Protein AF-A0A7X8RGK2-F1 (afdb_monomer)

pLDDT: mean 95.45, std 7.21, range [54.94, 98.81]

Structure (mmCIF, N/CA/C/O backbone):
data_AF-A0A7X8RGK2-F1
#
_entry.id   AF-A0A7X8RGK2-F1
#
loop_
_atom_site.group_PDB
_atom_site.id
_atom_site.type_symbol
_atom_site.label_atom_id
_atom_site.label_alt_id
_atom_site.label_comp_id
_atom_site.label_asym_id
_atom_site.label_entity_id
_atom_site.label_seq_id
_atom_site.pdbx_PDB_ins_code
_atom_site.Cartn_x
_atom_site.Cartn_y
_atom_site.Cartn_z
_atom_site.occupancy
_atom_site.B_iso_or_equiv
_atom_site.auth_seq_id
_atom_site.auth_comp_id
_atom_site.auth_asym_id
_atom_site.auth_atom_id
_atom_site.pdbx_PDB_model_num
ATOM 1 N N . MET A 1 1 ? 23.654 3.865 -44.318 1.00 54.94 1 MET A N 1
ATOM 2 C CA . MET A 1 1 ? 22.576 3.471 -43.388 1.00 54.94 1 MET A CA 1
ATOM 3 C C . MET A 1 1 ? 23.247 2.777 -42.218 1.00 54.94 1 MET A C 1
ATOM 5 O O . MET A 1 1 ? 23.839 1.728 -42.427 1.00 54.94 1 MET A O 1
ATOM 9 N N . GLN A 1 2 ? 23.300 3.417 -41.053 1.00 62.72 2 GLN A N 1
ATOM 10 C CA . GLN A 1 2 ? 23.944 2.851 -39.869 1.00 62.72 2 GLN A CA 1
ATOM 11 C C . GLN A 1 2 ? 22.888 2.033 -39.129 1.00 62.72 2 GLN A C 1
ATOM 13 O O . GLN A 1 2 ? 21.833 2.565 -38.790 1.00 62.72 2 GLN A O 1
ATOM 18 N N . LEU A 1 3 ? 23.123 0.730 -38.984 1.00 63.69 3 LEU A N 1
ATOM 19 C CA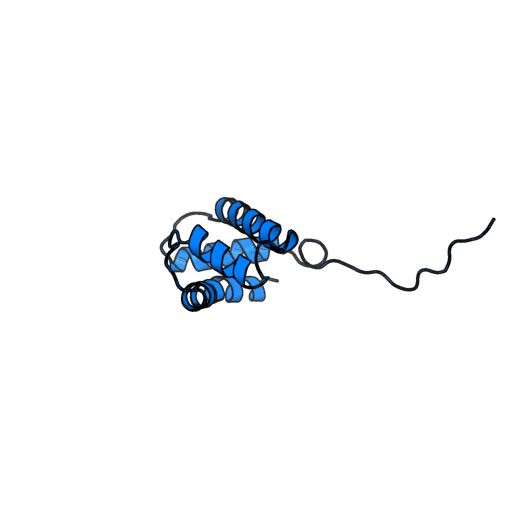 . LEU A 1 3 ? 22.254 -0.114 -38.171 1.00 63.69 3 LEU A CA 1
ATOM 20 C C . LEU A 1 3 ? 22.440 0.286 -36.697 1.00 63.69 3 LEU A C 1
ATOM 22 O O . LEU A 1 3 ? 23.565 0.633 -36.319 1.00 63.69 3 LEU A O 1
ATOM 26 N N . PRO A 1 4 ? 21.373 0.290 -35.879 1.00 77.00 4 PRO A N 1
ATOM 27 C CA . PRO A 1 4 ? 21.497 0.576 -34.454 1.00 77.00 4 PRO A CA 1
ATOM 28 C C . PRO A 1 4 ? 22.465 -0.415 -33.798 1.00 77.00 4 PRO A C 1
ATOM 30 O O . PRO A 1 4 ? 22.604 -1.552 -34.257 1.00 77.00 4 PRO A O 1
ATOM 33 N N . ALA A 1 5 ? 23.154 0.033 -32.745 1.00 79.00 5 ALA A N 1
ATOM 34 C CA . ALA A 1 5 ? 24.018 -0.834 -31.950 1.00 79.00 5 ALA A CA 1
ATOM 35 C C . ALA A 1 5 ? 23.235 -2.080 -31.478 1.00 79.00 5 ALA A C 1
ATOM 37 O O . ALA A 1 5 ? 22.027 -1.974 -31.238 1.00 79.00 5 ALA A O 1
ATOM 38 N N . PRO A 1 6 ? 23.881 -3.256 -31.381 1.00 86.50 6 PRO A N 1
ATOM 39 C CA . PRO A 1 6 ? 23.212 -4.469 -30.926 1.00 86.50 6 PRO A CA 1
ATOM 40 C C . PRO A 1 6 ? 22.614 -4.267 -29.526 1.00 86.50 6 PRO A C 1
ATOM 42 O O . PRO A 1 6 ? 23.218 -3.630 -28.668 1.00 86.50 6 PRO A O 1
ATOM 45 N N . LEU A 1 7 ? 21.408 -4.793 -29.306 1.00 88.19 7 LEU A N 1
ATOM 46 C CA . LEU A 1 7 ? 20.748 -4.775 -28.001 1.00 88.19 7 LEU A CA 1
ATOM 47 C C . LEU A 1 7 ? 21.503 -5.702 -27.040 1.00 88.19 7 LEU A C 1
ATOM 49 O O . LEU A 1 7 ? 21.543 -6.909 -27.265 1.00 88.19 7 LEU A O 1
ATOM 53 N N . GLU A 1 8 ? 22.072 -5.143 -25.975 1.00 91.94 8 GLU A N 1
ATOM 54 C CA . GLU A 1 8 ? 22.866 -5.910 -25.001 1.00 91.94 8 GLU A CA 1
ATOM 55 C C . GLU A 1 8 ? 22.090 -6.258 -23.724 1.00 91.94 8 GLU A C 1
ATOM 57 O O . GLU A 1 8 ? 22.409 -7.242 -23.060 1.00 91.94 8 GLU A O 1
ATOM 62 N N . ALA A 1 9 ? 21.057 -5.483 -23.380 1.00 93.56 9 ALA A N 1
ATOM 63 C CA . ALA A 1 9 ? 20.268 -5.693 -22.171 1.00 93.56 9 ALA A CA 1
ATOM 64 C C . ALA A 1 9 ? 18.817 -5.225 -22.333 1.00 93.56 9 ALA A C 1
ATOM 66 O O . ALA A 1 9 ? 18.528 -4.292 -23.083 1.00 93.56 9 ALA A O 1
ATOM 67 N N . VAL A 1 10 ? 17.922 -5.857 -21.572 1.00 94.31 10 VAL A N 1
ATOM 68 C CA . VAL A 1 10 ? 16.526 -5.442 -21.393 1.00 94.31 10 VAL A CA 1
ATOM 69 C C . VAL A 1 10 ? 16.248 -5.370 -19.899 1.00 94.31 10 VAL A C 1
ATOM 71 O O . VAL A 1 10 ? 16.573 -6.302 -19.165 1.00 94.31 10 VAL A O 1
ATOM 74 N N . LEU A 1 11 ? 15.657 -4.263 -19.458 1.00 96.25 11 LEU A N 1
ATOM 75 C CA . LEU A 1 11 ? 15.200 -4.078 -18.086 1.00 96.25 11 LEU A CA 1
ATOM 76 C C . LEU A 1 11 ? 13.684 -4.229 -18.063 1.00 96.25 11 LEU A C 1
ATOM 78 O O . LEU A 1 11 ? 12.989 -3.560 -18.826 1.00 96.25 11 LEU A O 1
ATOM 82 N N . TYR A 1 12 ? 13.202 -5.105 -17.190 1.00 96.75 12 TYR A N 1
ATOM 83 C CA . TYR A 1 12 ? 11.786 -5.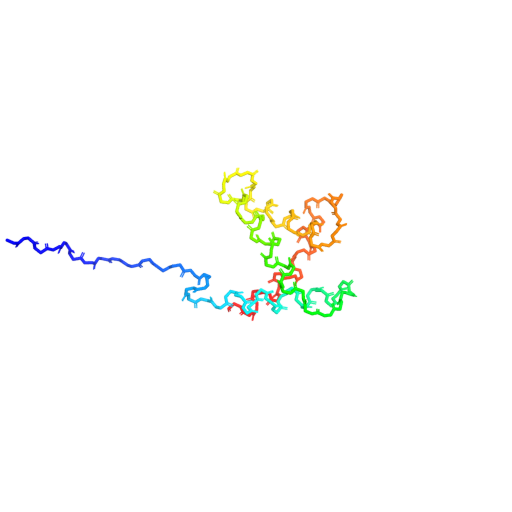233 -16.887 1.00 96.75 12 TYR A CA 1
ATOM 84 C C . TYR A 1 12 ? 11.537 -4.658 -15.506 1.00 96.75 12 TYR A C 1
ATOM 86 O O . TYR A 1 12 ? 12.285 -4.928 -14.564 1.00 96.75 12 TYR A O 1
ATOM 94 N N . ASP A 1 13 ? 10.474 -3.876 -15.415 1.00 95.44 13 ASP A N 1
ATOM 95 C CA . ASP A 1 13 ? 9.826 -3.612 -14.145 1.00 95.44 13 ASP A CA 1
ATOM 96 C C . ASP A 1 13 ? 9.190 -4.907 -13.588 1.00 95.44 13 ASP A C 1
ATOM 98 O O . ASP A 1 13 ? 9.074 -5.911 -14.299 1.00 95.44 13 ASP A O 1
ATOM 102 N N . LEU A 1 14 ? 8.829 -4.913 -12.305 1.00 95.00 14 LEU A N 1
ATOM 103 C CA . LEU A 1 14 ? 8.258 -6.073 -11.622 1.00 95.00 14 LEU A CA 1
ATOM 104 C C . LEU A 1 14 ? 6.741 -5.946 -11.481 1.00 95.00 14 LEU A C 1
ATOM 106 O O . LEU A 1 14 ? 6.005 -6.739 -12.071 1.00 95.00 14 LEU A O 1
ATOM 110 N N . ASP A 1 15 ? 6.278 -4.963 -10.716 1.00 94.31 15 ASP A N 1
ATOM 111 C CA . ASP A 1 15 ? 4.888 -4.851 -10.278 1.00 94.31 15 ASP A CA 1
ATOM 112 C C . ASP A 1 15 ? 3.974 -4.429 -11.437 1.00 94.31 15 ASP A C 1
ATOM 114 O O . ASP A 1 15 ? 4.131 -3.370 -12.034 1.00 94.31 15 ASP A O 1
ATOM 118 N N . GLY A 1 16 ? 3.016 -5.283 -11.801 1.00 93.12 16 GLY A N 1
ATOM 119 C CA . GLY A 1 16 ? 2.155 -5.062 -12.969 1.00 93.12 16 GLY A CA 1
ATOM 120 C C . GLY A 1 16 ? 2.838 -5.337 -14.317 1.00 93.12 16 GLY A C 1
ATOM 121 O O . GLY A 1 16 ? 2.188 -5.236 -15.358 1.00 93.12 16 GLY A O 1
ATOM 122 N N . THR A 1 17 ? 4.118 -5.733 -14.308 1.00 96.12 17 THR A N 1
ATOM 123 C CA . THR A 1 17 ? 4.880 -6.125 -15.504 1.00 96.12 17 THR A CA 1
ATOM 124 C C . THR A 1 17 ? 5.175 -7.628 -15.519 1.00 96.12 17 THR A C 1
ATOM 126 O O . THR A 1 17 ? 4.797 -8.325 -16.460 1.00 96.12 17 THR A O 1
ATOM 129 N N . LEU A 1 18 ? 5.844 -8.141 -14.482 1.00 96.00 18 LEU A N 1
ATOM 130 C CA . LEU A 1 18 ? 6.165 -9.565 -14.303 1.00 96.00 18 LEU A CA 1
ATOM 131 C C . LEU A 1 18 ? 5.369 -10.220 -13.166 1.00 96.00 18 LEU A C 1
ATOM 133 O O . LEU A 1 18 ? 5.274 -11.445 -13.126 1.00 96.00 18 LEU A O 1
ATOM 137 N N . VAL A 1 19 ? 4.822 -9.414 -12.255 1.00 94.69 19 VAL A N 1
ATOM 138 C CA . VAL A 1 19 ? 4.136 -9.837 -11.028 1.00 94.69 19 VAL A CA 1
ATOM 139 C C . VAL A 1 19 ? 2.731 -9.245 -11.002 1.00 94.69 19 VAL A C 1
ATOM 141 O O . VAL A 1 19 ? 2.555 -8.062 -11.302 1.00 94.69 19 VAL A O 1
ATOM 144 N N . ASP A 1 20 ? 1.734 -10.043 -10.609 1.00 96.56 20 ASP A N 1
ATOM 145 C CA . ASP A 1 20 ? 0.359 -9.564 -10.407 1.00 96.56 20 ASP A CA 1
ATOM 146 C C . ASP A 1 20 ? 0.230 -8.849 -9.052 1.00 96.56 20 ASP A C 1
ATOM 148 O O . ASP A 1 20 ? -0.319 -9.358 -8.070 1.00 96.56 20 ASP A O 1
ATOM 152 N N . HIS A 1 21 ? 0.802 -7.647 -9.015 1.00 95.69 21 HIS A N 1
ATOM 153 C CA . HIS A 1 21 ? 0.836 -6.777 -7.848 1.00 95.69 21 HIS A CA 1
ATOM 154 C C . HIS A 1 21 ? -0.566 -6.493 -7.295 1.00 95.69 21 HIS A C 1
ATOM 156 O O . HIS A 1 21 ? -0.791 -6.622 -6.092 1.00 95.69 21 HIS A O 1
ATOM 162 N N . ASP A 1 22 ? -1.518 -6.155 -8.168 1.00 96.38 22 ASP A N 1
ATOM 163 C CA . ASP A 1 22 ? -2.882 -5.795 -7.774 1.00 96.38 22 ASP A CA 1
ATOM 164 C C . ASP A 1 22 ? -3.593 -6.970 -7.098 1.00 96.38 22 ASP A C 1
ATOM 166 O O . ASP A 1 22 ? -4.268 -6.795 -6.077 1.00 96.38 22 ASP A O 1
ATOM 170 N N . HIS A 1 23 ? -3.425 -8.188 -7.625 1.00 97.38 23 HIS A N 1
ATOM 171 C CA . HIS A 1 23 ? -3.977 -9.381 -6.996 1.00 97.38 23 HIS A CA 1
ATOM 172 C C . HIS A 1 23 ? -3.368 -9.627 -5.610 1.00 97.38 23 HIS A C 1
ATOM 174 O O . HIS A 1 23 ? -4.109 -9.798 -4.633 1.00 97.38 23 HIS A O 1
ATOM 180 N N . ALA A 1 24 ? -2.037 -9.589 -5.503 1.00 98.06 24 ALA A N 1
ATOM 181 C CA . ALA A 1 24 ? -1.324 -9.782 -4.244 1.00 98.06 24 ALA A CA 1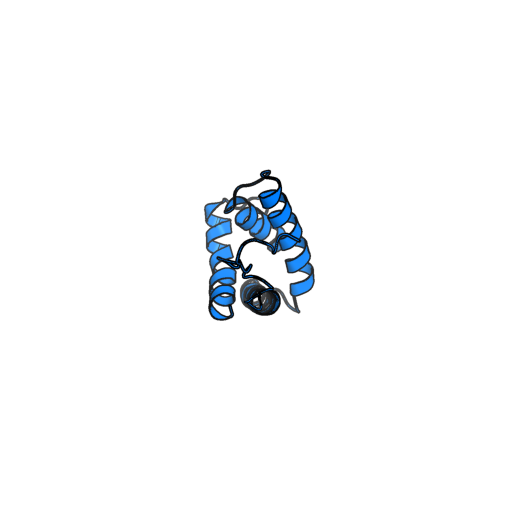
ATOM 182 C C . ALA A 1 24 ? -1.721 -8.732 -3.191 1.00 98.06 24 ALA A C 1
ATOM 184 O O . ALA A 1 24 ? -1.997 -9.069 -2.034 1.00 98.06 24 ALA A O 1
ATOM 185 N N . ALA A 1 25 ? -1.803 -7.460 -3.591 1.00 97.75 25 ALA A N 1
ATOM 186 C CA . ALA A 1 25 ? -2.166 -6.342 -2.727 1.00 97.75 25 ALA A CA 1
ATOM 187 C C . ALA A 1 25 ? -3.629 -6.426 -2.275 1.00 97.75 25 ALA A C 1
ATOM 189 O O . ALA A 1 25 ? -3.916 -6.249 -1.088 1.00 97.75 25 ALA A O 1
ATOM 190 N N . ARG A 1 26 ? -4.557 -6.795 -3.169 1.00 98.00 26 ARG A N 1
ATOM 191 C CA . ARG A 1 26 ? -5.970 -7.012 -2.823 1.00 98.00 26 ARG A CA 1
ATOM 192 C C . ARG A 1 26 ? -6.158 -8.148 -1.823 1.00 98.00 26 ARG A C 1
ATOM 194 O O . ARG A 1 26 ? -6.927 -7.997 -0.871 1.00 98.00 26 ARG A O 1
ATOM 201 N N . LEU A 1 27 ? -5.467 -9.274 -2.009 1.00 98.00 27 LEU A N 1
ATOM 202 C CA . LEU A 1 27 ? -5.491 -10.371 -1.038 1.00 98.00 27 LEU A CA 1
ATOM 203 C C . LEU A 1 27 ? -4.894 -9.937 0.303 1.00 98.00 27 LEU A C 1
ATOM 205 O O . LEU A 1 27 ? -5.496 -10.191 1.348 1.00 98.00 27 LEU A O 1
ATOM 209 N N . GLY A 1 28 ? -3.764 -9.227 0.267 1.00 98.06 28 GLY A N 1
ATOM 210 C CA . GLY A 1 28 ? -3.099 -8.700 1.452 1.00 98.06 28 GLY A CA 1
ATOM 211 C C . GLY A 1 28 ? -3.995 -7.786 2.274 1.00 98.06 28 GLY A C 1
ATOM 212 O O . GLY A 1 28 ? -4.189 -8.011 3.471 1.00 98.06 28 GLY A O 1
ATOM 213 N N . VAL A 1 29 ? -4.584 -6.768 1.642 1.00 98.38 29 VAL A N 1
ATOM 214 C CA . VAL A 1 29 ? -5.388 -5.788 2.373 1.00 98.38 29 VAL A CA 1
ATOM 215 C C . VAL A 1 29 ? -6.688 -6.386 2.885 1.00 98.38 29 VAL A C 1
ATOM 217 O O . VAL A 1 29 ? -7.086 -6.063 4.000 1.00 98.38 29 VAL A O 1
ATOM 220 N N . ASN A 1 30 ? -7.333 -7.289 2.145 1.00 97.75 30 ASN A N 1
ATOM 221 C CA . ASN A 1 30 ? -8.563 -7.925 2.613 1.00 97.75 30 ASN A CA 1
ATOM 222 C C . ASN A 1 30 ? -8.304 -8.887 3.778 1.00 97.75 30 ASN A C 1
ATOM 224 O O . ASN A 1 30 ? -9.072 -8.892 4.742 1.00 97.75 30 ASN A O 1
ATOM 228 N N . ALA A 1 31 ? -7.203 -9.643 3.741 1.00 97.25 31 ALA A N 1
ATOM 229 C CA . ALA A 1 31 ? -6.805 -10.494 4.858 1.00 97.25 31 ALA A CA 1
ATOM 230 C C . ALA A 1 31 ? -6.481 -9.666 6.112 1.00 97.25 31 ALA A C 1
ATOM 232 O O . ALA A 1 31 ? -6.990 -9.966 7.190 1.00 97.25 31 ALA A O 1
ATOM 233 N N . TRP A 1 32 ? -5.706 -8.587 5.970 1.00 97.75 32 TRP A N 1
ATOM 234 C CA . TRP A 1 32 ? -5.400 -7.687 7.084 1.00 97.75 32 TRP A CA 1
ATOM 235 C C . TRP A 1 32 ? -6.651 -6.970 7.613 1.00 97.75 32 TRP A C 1
ATOM 237 O O . TRP A 1 32 ? -6.878 -6.880 8.814 1.00 97.75 32 TRP A O 1
ATOM 247 N N . SER A 1 33 ? -7.539 -6.531 6.723 1.00 97.75 33 SER A N 1
ATOM 248 C CA . SER A 1 33 ? -8.807 -5.890 7.090 1.00 97.75 33 SER A CA 1
ATOM 249 C C . SER A 1 33 ? -9.689 -6.797 7.947 1.00 97.75 33 SER A C 1
ATOM 251 O O . SER A 1 33 ? -10.299 -6.323 8.908 1.00 97.75 33 SER A O 1
ATOM 253 N N . ALA A 1 34 ? -9.700 -8.103 7.666 1.00 96.19 34 ALA A N 1
ATOM 254 C CA . ALA A 1 34 ? -10.414 -9.076 8.483 1.00 96.19 34 ALA A CA 1
ATOM 255 C C . ALA A 1 34 ? -9.866 -9.156 9.921 1.00 96.19 34 ALA A C 1
ATOM 257 O O . ALA A 1 34 ? -10.657 -9.287 10.857 1.00 96.19 34 ALA A O 1
ATOM 258 N N . THR A 1 35 ? -8.548 -9.016 10.133 1.00 95.69 35 THR A N 1
ATOM 259 C CA . THR A 1 35 ? -7.960 -8.994 11.490 1.00 95.69 35 THR A CA 1
ATOM 260 C C . THR A 1 35 ? -8.309 -7.716 12.256 1.00 95.69 35 THR A C 1
ATOM 262 O O . THR A 1 35 ? -8.414 -7.735 13.481 1.00 95.69 35 THR A O 1
ATOM 265 N N . LEU A 1 36 ? -8.566 -6.620 11.535 1.00 94.44 36 LEU A N 1
ATOM 266 C CA . LEU A 1 36 ? -9.016 -5.337 12.081 1.00 94.44 36 LEU A CA 1
ATOM 267 C C . LEU A 1 36 ? -10.540 -5.263 12.299 1.00 94.44 36 LEU A C 1
ATOM 269 O O . LEU A 1 36 ? -11.042 -4.240 12.763 1.00 94.44 36 LEU A O 1
ATOM 273 N N . GLY A 1 37 ? -11.289 -6.318 11.957 1.00 95.69 37 GLY A N 1
ATOM 274 C CA . GLY A 1 37 ? -12.754 -6.337 12.036 1.00 95.69 37 GLY A CA 1
ATOM 275 C C . GLY A 1 37 ? -13.449 -5.472 10.978 1.00 95.69 37 GLY A C 1
ATOM 276 O O . GLY A 1 37 ? -14.642 -5.186 11.101 1.00 95.69 37 GLY A O 1
ATOM 277 N N . LEU A 1 38 ? -12.724 -5.045 9.941 1.00 94.38 38 LEU A N 1
ATOM 278 C CA . LEU A 1 38 ? -13.296 -4.352 8.793 1.00 94.38 38 LEU A CA 1
ATOM 279 C C . LEU A 1 38 ? -14.001 -5.371 7.891 1.00 94.38 38 LEU A C 1
ATOM 281 O O . LEU A 1 38 ? -13.526 -6.488 7.687 1.00 94.38 38 LEU A O 1
ATOM 285 N N . THR A 1 39 ? -15.154 -4.983 7.351 1.00 89.12 39 THR A N 1
ATOM 286 C CA . THR A 1 39 ? -15.973 -5.844 6.488 1.00 89.12 39 THR A CA 1
ATOM 287 C C . THR A 1 39 ? -15.990 -5.321 5.057 1.00 89.12 39 THR A C 1
ATOM 289 O O . THR A 1 39 ? -15.733 -4.142 4.809 1.00 89.12 39 THR A O 1
ATOM 292 N N . GLY A 1 40 ? -16.308 -6.205 4.111 1.00 92.12 40 GLY A N 1
ATOM 293 C CA . GLY A 1 40 ? -16.318 -5.877 2.687 1.00 92.12 40 GLY A CA 1
ATOM 294 C C . GLY A 1 40 ? -14.921 -5.790 2.075 1.00 92.12 40 GLY A C 1
ATOM 295 O O . GLY A 1 40 ? -13.908 -5.890 2.763 1.00 92.12 40 GLY A O 1
ATOM 296 N N . ASP A 1 41 ? -14.891 -5.623 0.757 1.00 94.81 41 ASP A N 1
ATOM 297 C CA . ASP A 1 41 ? -13.651 -5.454 0.006 1.00 94.81 41 ASP A CA 1
ATOM 298 C C . ASP A 1 41 ? -13.071 -4.057 0.248 1.00 94.81 41 ASP A C 1
ATOM 300 O O . ASP A 1 41 ? -13.740 -3.049 0.014 1.00 94.81 41 ASP A O 1
ATOM 304 N N . GLN A 1 42 ? -11.831 -3.996 0.730 1.00 97.44 42 GLN A N 1
ATOM 305 C CA . GLN A 1 42 ? -11.138 -2.743 1.035 1.00 97.44 42 GLN A CA 1
ATOM 306 C C . GLN A 1 4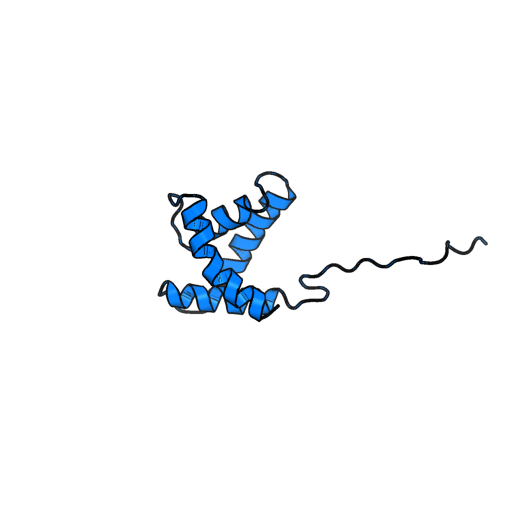2 ? -10.213 -2.282 -0.098 1.00 97.44 42 GLN A C 1
ATOM 308 O O . GLN A 1 42 ? -9.553 -1.252 0.044 1.00 97.44 42 GLN A O 1
ATOM 313 N N . TRP A 1 43 ? -10.173 -3.005 -1.224 1.00 97.62 43 TRP A N 1
ATOM 314 C CA . TRP A 1 43 ? -9.247 -2.746 -2.327 1.00 97.62 43 TRP A CA 1
ATOM 315 C C . TRP A 1 43 ? -9.279 -1.311 -2.857 1.00 97.62 43 TRP A C 1
ATOM 317 O O . TRP A 1 43 ? -8.238 -0.668 -2.930 1.00 97.62 43 TRP A O 1
ATOM 327 N N . GLU A 1 44 ? -10.451 -0.768 -3.192 1.00 97.94 44 GLU A N 1
ATOM 328 C CA . GLU A 1 44 ? -10.526 0.580 -3.777 1.00 97.94 44 GLU A CA 1
ATOM 329 C C . GLU A 1 44 ? -9.999 1.650 -2.813 1.00 97.94 44 GLU A C 1
ATOM 331 O O . GLU A 1 44 ? -9.257 2.553 -3.204 1.00 97.94 44 GLU A O 1
ATOM 336 N N . ARG A 1 45 ? -10.339 1.518 -1.526 1.00 97.75 45 ARG A N 1
ATOM 337 C CA . ARG A 1 45 ? -9.849 2.409 -0.471 1.00 97.75 45 ARG A CA 1
ATOM 338 C C . ARG A 1 45 ? -8.337 2.279 -0.302 1.00 97.75 45 ARG A C 1
ATOM 340 O O . ARG A 1 45 ? -7.652 3.292 -0.173 1.00 97.75 45 ARG A O 1
ATOM 347 N N . TRP A 1 46 ? -7.832 1.049 -0.305 1.00 98.44 46 TRP A N 1
ATOM 348 C CA . TRP A 1 46 ? -6.407 0.757 -0.229 1.00 98.44 46 TRP A CA 1
ATOM 349 C C . TRP A 1 46 ? -5.636 1.382 -1.384 1.00 98.44 46 TRP A C 1
ATOM 351 O O . TRP A 1 46 ? -4.727 2.165 -1.135 1.00 98.44 46 TRP A O 1
ATOM 361 N N . ALA A 1 47 ? -6.045 1.112 -2.624 1.00 98.12 47 ALA A N 1
ATOM 362 C CA . ALA A 1 47 ? -5.358 1.560 -3.830 1.00 98.12 47 ALA A CA 1
ATOM 363 C C . ALA A 1 47 ? -5.231 3.093 -3.894 1.00 98.12 47 ALA A C 1
ATOM 365 O O . ALA A 1 47 ? -4.205 3.628 -4.315 1.0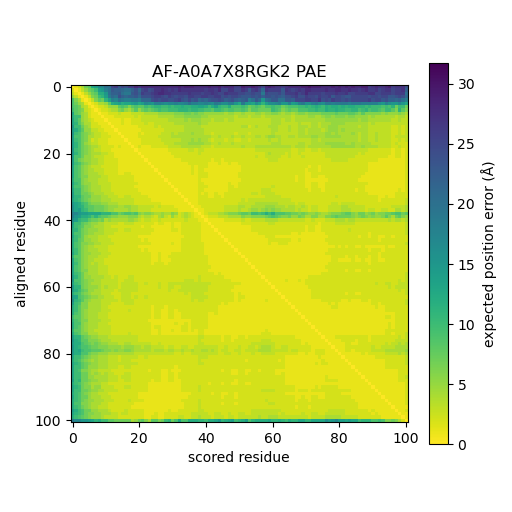0 98.12 47 ALA A O 1
ATOM 366 N N . VAL A 1 48 ? -6.247 3.828 -3.423 1.00 98.69 48 VAL A N 1
ATOM 367 C CA . VAL A 1 48 ? -6.187 5.296 -3.329 1.00 98.69 48 VAL A CA 1
ATOM 368 C C . VAL A 1 48 ? -5.114 5.757 -2.335 1.00 98.69 48 VAL A C 1
ATOM 370 O O . VAL A 1 48 ? -4.330 6.651 -2.662 1.00 98.69 48 VAL A O 1
ATOM 373 N N . ILE A 1 49 ? -5.067 5.155 -1.143 1.00 98.75 49 ILE A N 1
ATOM 374 C CA . ILE A 1 49 ? -4.122 5.519 -0.075 1.00 98.75 49 ILE A CA 1
ATOM 375 C C . ILE A 1 49 ? -2.698 5.076 -0.439 1.00 98.75 49 ILE A C 1
ATOM 377 O O . ILE A 1 49 ? -1.747 5.834 -0.256 1.00 98.75 49 ILE A O 1
ATOM 381 N N . GLU A 1 50 ? -2.543 3.878 -0.999 1.00 98.50 50 GLU A N 1
ATOM 382 C CA . GLU A 1 50 ? -1.273 3.363 -1.504 1.00 98.50 50 GLU A CA 1
ATOM 383 C C . GLU A 1 50 ? -0.681 4.289 -2.558 1.00 98.50 50 GLU A C 1
ATOM 385 O O . GLU A 1 50 ? 0.453 4.735 -2.384 1.00 98.50 50 GLU A O 1
ATOM 390 N N . ARG A 1 51 ? -1.455 4.640 -3.592 1.00 98.50 51 ARG A N 1
ATOM 391 C CA . ARG A 1 51 ? -0.992 5.541 -4.649 1.00 98.50 51 ARG A CA 1
ATOM 392 C C . ARG A 1 51 ? -0.550 6.885 -4.082 1.00 98.50 51 ARG A C 1
ATOM 394 O O . ARG A 1 51 ? 0.518 7.363 -4.435 1.00 98.50 51 ARG A O 1
ATOM 401 N N . LYS A 1 52 ? -1.330 7.474 -3.170 1.00 98.81 52 LYS A N 1
ATOM 402 C CA . LYS A 1 52 ? -0.988 8.749 -2.519 1.00 98.81 52 LYS A CA 1
ATOM 403 C C . LYS A 1 52 ? 0.391 8.694 -1.853 1.00 98.81 52 LYS A C 1
ATOM 405 O 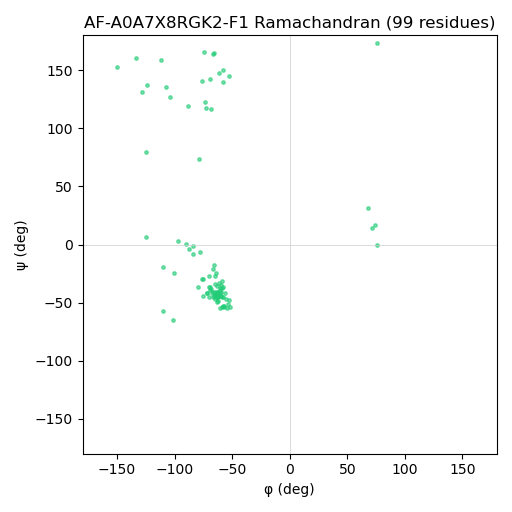O . LYS A 1 52 ? 1.236 9.542 -2.130 1.00 98.81 52 LYS A O 1
ATOM 410 N N . TRP A 1 53 ? 0.617 7.718 -0.976 1.00 98.81 53 TRP A N 1
ATOM 411 C CA . TRP A 1 53 ? 1.863 7.652 -0.209 1.00 98.81 53 TRP A CA 1
ATOM 412 C C . TRP A 1 53 ? 3.042 7.142 -1.031 1.00 98.81 53 TRP A C 1
ATOM 414 O O . TRP A 1 53 ? 4.170 7.570 -0.799 1.00 98.81 53 TRP A O 1
ATOM 424 N N . PHE A 1 54 ? 2.797 6.286 -2.023 1.00 98.44 54 PHE A N 1
ATOM 425 C CA . PHE A 1 54 ? 3.837 5.885 -2.962 1.00 98.44 54 PHE A CA 1
ATOM 426 C C . PHE A 1 54 ? 4.298 7.068 -3.822 1.00 98.44 54 PHE A C 1
ATOM 428 O O . PHE A 1 54 ? 5.497 7.304 -3.908 1.00 98.44 54 PHE A O 1
ATOM 435 N N . THR A 1 55 ? 3.378 7.890 -4.338 1.00 98.75 55 THR A N 1
ATOM 436 C CA . THR A 1 55 ? 3.733 9.123 -5.061 1.00 98.75 55 THR A CA 1
ATOM 437 C C . THR A 1 55 ? 4.516 10.103 -4.183 1.00 98.75 55 THR A C 1
ATOM 439 O O . THR A 1 55 ? 5.483 10.698 -4.648 1.00 98.75 55 THR A O 1
ATOM 442 N N . ALA A 1 56 ? 4.172 10.242 -2.897 1.00 98.75 56 ALA A N 1
ATOM 443 C CA . ALA A 1 56 ? 4.966 11.053 -1.970 1.00 98.75 56 ALA A CA 1
ATOM 444 C C . ALA A 1 56 ? 6.409 10.523 -1.830 1.00 98.75 56 ALA A C 1
ATOM 446 O O . ALA A 1 56 ? 7.360 11.301 -1.752 1.00 98.75 56 ALA A O 1
ATOM 447 N N . PHE A 1 57 ? 6.599 9.199 -1.837 1.00 98.75 57 PHE A N 1
ATOM 448 C CA . PHE A 1 57 ? 7.931 8.592 -1.875 1.00 98.75 57 PHE A CA 1
ATOM 449 C C . PHE A 1 57 ? 8.653 8.862 -3.205 1.00 98.75 57 PHE A C 1
ATOM 451 O O . PHE A 1 57 ? 9.814 9.265 -3.180 1.00 98.75 57 PHE A O 1
ATOM 458 N N . GLU A 1 58 ? 7.982 8.703 -4.349 1.00 98.31 58 GLU A N 1
ATOM 459 C CA . GLU A 1 58 ? 8.556 8.987 -5.677 1.00 98.31 58 GLU A CA 1
ATOM 460 C C . GLU A 1 58 ? 9.004 10.448 -5.820 1.00 98.31 58 GLU A C 1
ATOM 462 O O . GLU A 1 58 ? 10.036 10.730 -6.429 1.00 98.31 58 GLU A O 1
ATOM 467 N N . ASN A 1 59 ? 8.275 11.374 -5.194 1.00 98.62 59 ASN A N 1
ATOM 468 C CA . ASN A 1 59 ? 8.622 12.794 -5.140 1.00 98.62 59 ASN A CA 1
ATOM 469 C C . ASN A 1 59 ? 9.721 13.125 -4.110 1.00 98.62 59 ASN A C 1
ATOM 471 O O . ASN A 1 59 ? 10.167 14.271 -4.037 1.00 98.62 59 ASN A O 1
ATOM 475 N N . GLY A 1 60 ? 10.154 12.157 -3.297 1.00 98.50 60 GLY A N 1
ATOM 476 C CA . GLY A 1 60 ? 11.144 12.356 -2.235 1.00 98.50 60 GLY A CA 1
ATOM 477 C C . GLY A 1 60 ? 10.616 13.097 -1.000 1.00 98.50 60 GLY A C 1
ATOM 478 O O . GLY A 1 60 ? 11.410 13.581 -0.195 1.00 98.50 60 GLY A O 1
ATOM 479 N N . GLU A 1 61 ? 9.296 13.194 -0.835 1.00 98.75 61 GLU A N 1
ATOM 480 C CA . GLU A 1 61 ? 8.643 13.853 0.305 1.00 98.75 61 GLU A CA 1
ATOM 481 C C . GLU A 1 61 ? 8.708 12.987 1.571 1.00 98.75 61 GLU A C 1
ATOM 483 O O . GLU A 1 61 ? 8.766 13.500 2.689 1.00 98.75 61 GLU A O 1
ATOM 488 N N . VAL A 1 62 ? 8.729 11.663 1.395 1.00 98.62 62 VAL A N 1
ATOM 489 C CA . VAL A 1 62 ? 8.884 10.671 2.466 1.00 98.62 62 VAL A CA 1
ATOM 490 C C . VAL A 1 62 ? 9.910 9.610 2.077 1.00 98.62 62 VAL A C 1
ATOM 492 O O . VAL A 1 62 ? 10.220 9.404 0.905 1.00 98.62 62 VAL A O 1
ATOM 495 N N . THR A 1 63 ? 10.442 8.895 3.067 1.00 98.62 63 THR A N 1
ATOM 496 C CA . THR A 1 63 ? 11.322 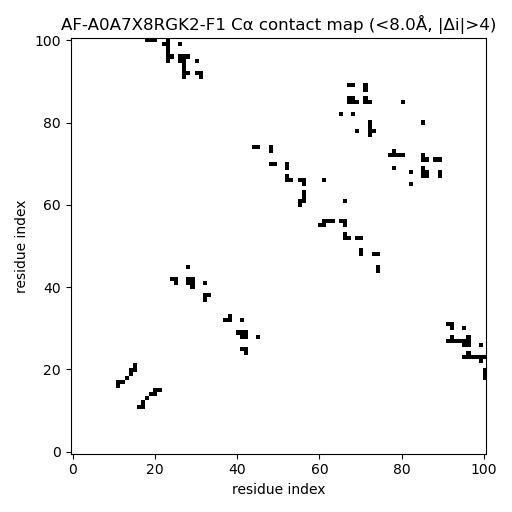7.748 2.808 1.00 98.62 63 THR A CA 1
ATOM 497 C C . THR A 1 63 ? 10.522 6.536 2.318 1.00 98.62 63 THR A C 1
ATOM 499 O O . THR A 1 63 ? 9.305 6.455 2.497 1.00 98.62 63 THR A O 1
ATOM 502 N N . HIS A 1 64 ? 11.210 5.530 1.770 1.00 97.38 64 HIS A N 1
ATOM 503 C CA . HIS A 1 64 ? 10.572 4.271 1.368 1.00 97.38 64 HIS A CA 1
ATOM 504 C C . HIS A 1 64 ? 9.866 3.542 2.532 1.00 97.38 64 HIS A C 1
ATOM 506 O O . HIS A 1 64 ? 8.859 2.869 2.321 1.00 97.38 64 HIS A O 1
ATOM 512 N N . LEU A 1 65 ? 10.366 3.666 3.769 1.00 98.31 65 LEU A N 1
ATOM 513 C CA . LEU A 1 65 ? 9.647 3.175 4.953 1.00 98.31 65 LEU A CA 1
ATOM 514 C C . LEU A 1 65 ? 8.546 4.150 5.387 1.00 98.31 65 LEU A C 1
ATOM 516 O O . LEU A 1 65 ? 7.464 3.706 5.763 1.00 98.31 65 LEU A O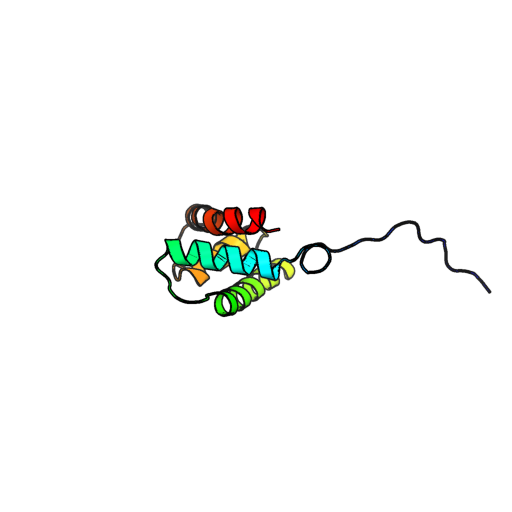 1
ATOM 520 N N . GLY A 1 66 ? 8.787 5.457 5.265 1.00 98.62 66 GLY A N 1
ATOM 521 C CA . GLY A 1 66 ? 7.829 6.508 5.606 1.00 98.62 66 GLY A CA 1
ATOM 522 C C . GLY A 1 66 ? 6.505 6.374 4.857 1.00 98.62 66 GLY A C 1
ATOM 523 O O . GLY A 1 66 ? 5.450 6.462 5.475 1.00 98.62 66 GLY A O 1
ATOM 524 N N . GLN A 1 67 ? 6.527 6.040 3.563 1.00 98.75 67 GLN A N 1
ATOM 525 C CA . GLN A 1 67 ? 5.276 5.802 2.834 1.00 98.75 67 GLN A CA 1
ATOM 526 C C . GLN A 1 67 ? 4.460 4.630 3.409 1.00 98.75 67 GLN A C 1
ATOM 528 O O . GLN A 1 67 ? 3.235 4.701 3.420 1.00 98.75 67 GLN A O 1
ATOM 533 N N . ARG A 1 68 ? 5.103 3.579 3.946 1.00 98.62 68 ARG A N 1
ATOM 534 C CA . ARG A 1 68 ? 4.391 2.452 4.582 1.00 98.62 68 ARG A CA 1
ATOM 535 C C . ARG A 1 68 ? 3.783 2.860 5.914 1.00 98.62 68 ARG A C 1
ATOM 537 O O . ARG A 1 68 ? 2.649 2.489 6.203 1.00 98.62 68 ARG A O 1
ATOM 544 N N . VAL A 1 69 ? 4.535 3.628 6.702 1.00 98.81 69 VAL A N 1
ATOM 545 C CA . VAL A 1 69 ? 4.075 4.182 7.978 1.00 98.81 69 VAL A CA 1
ATOM 546 C C . VAL A 1 69 ? 2.819 5.022 7.761 1.00 98.81 69 VAL A C 1
ATOM 548 O O . VAL A 1 69 ? 1.784 4.753 8.367 1.00 98.81 69 VAL A O 1
ATOM 551 N N . GLU A 1 70 ? 2.881 5.995 6.855 1.00 98.81 70 GLU A N 1
ATOM 552 C CA . GLU A 1 70 ? 1.769 6.913 6.610 1.00 98.81 70 GLU A CA 1
ATOM 553 C C . GLU A 1 70 ? 0.565 6.215 5.964 1.00 98.81 70 GLU A C 1
ATOM 555 O O . GLU A 1 70 ? -0.580 6.430 6.370 1.00 98.81 70 GLU A O 1
ATOM 560 N N . ARG A 1 71 ? 0.813 5.278 5.041 1.00 98.75 71 ARG A N 1
ATOM 561 C CA . ARG A 1 71 ? -0.228 4.413 4.471 1.00 98.75 71 ARG A CA 1
ATOM 562 C C . ARG A 1 71 ? -0.935 3.595 5.548 1.00 98.75 71 ARG A C 1
ATOM 564 O O . ARG A 1 71 ? -2.163 3.540 5.547 1.00 98.75 71 ARG A O 1
ATOM 571 N N . CYS A 1 72 ? -0.185 3.002 6.479 1.00 98.69 72 CYS A N 1
ATOM 572 C CA . CYS A 1 72 ? -0.735 2.272 7.619 1.00 98.69 72 CYS A CA 1
ATOM 573 C C . CYS A 1 72 ? -1.599 3.189 8.492 1.00 98.69 72 CYS A C 1
ATOM 575 O O . CYS A 1 72 ? -2.780 2.900 8.694 1.00 98.69 72 CYS A O 1
ATOM 577 N N . ARG A 1 73 ? -1.039 4.321 8.949 1.00 98.75 73 ARG A N 1
ATOM 578 C CA . ARG A 1 73 ? -1.723 5.323 9.785 1.00 98.75 73 ARG A CA 1
ATOM 579 C C . ARG A 1 73 ? -3.046 5.773 9.166 1.00 98.75 73 ARG A C 1
ATOM 581 O O . ARG A 1 73 ? -4.065 5.792 9.858 1.00 98.75 73 ARG A O 1
ATOM 588 N N . GLU A 1 74 ? -3.048 6.103 7.876 1.00 98.69 74 GLU A N 1
ATOM 589 C CA . GLU A 1 74 ? -4.243 6.556 7.161 1.00 98.69 74 GLU A CA 1
ATOM 590 C C . GLU A 1 74 ? -5.262 5.429 6.957 1.00 98.69 74 GLU A C 1
ATOM 592 O O . GLU A 1 74 ? -6.452 5.615 7.228 1.00 98.69 74 GLU A O 1
ATOM 597 N N . PHE A 1 75 ? -4.815 4.240 6.541 1.00 98.38 75 PHE A N 1
ATOM 598 C CA . PHE A 1 75 ? -5.714 3.114 6.291 1.00 98.38 75 PHE A CA 1
ATOM 599 C C . PHE A 1 75 ? -6.435 2.650 7.563 1.00 98.38 75 PHE A C 1
ATOM 601 O O . PHE A 1 75 ? -7.644 2.409 7.542 1.00 98.38 75 PHE A O 1
ATOM 608 N N . ILE A 1 76 ? -5.742 2.594 8.699 1.00 96.69 76 ILE A N 1
ATOM 609 C CA . ILE A 1 76 ? -6.357 2.187 9.971 1.00 96.69 76 ILE A CA 1
ATOM 610 C C . ILE A 1 76 ? -6.989 3.361 10.739 1.00 96.69 76 ILE A C 1
ATOM 612 O O . ILE A 1 76 ? -7.576 3.149 11.799 1.00 96.69 76 ILE A O 1
ATOM 616 N N . GLY A 1 77 ? -6.850 4.597 10.246 1.00 97.31 77 GLY A N 1
ATOM 617 C CA . GLY A 1 77 ? -7.394 5.798 10.883 1.00 97.31 77 GLY A CA 1
ATOM 618 C C . GLY A 1 77 ? -6.721 6.171 12.210 1.00 97.31 77 GLY A C 1
ATOM 619 O O . GLY A 1 77 ? -7.380 6.713 13.098 1.00 97.31 77 GLY A O 1
ATOM 620 N N . ARG A 1 78 ? -5.425 5.877 12.378 1.00 97.50 78 ARG A N 1
ATOM 621 C CA . ARG A 1 78 ? -4.656 6.179 13.599 1.00 97.50 78 ARG A CA 1
ATOM 622 C C . ARG A 1 78 ? -3.403 7.003 13.285 1.00 97.50 78 ARG A C 1
ATOM 624 O O . ARG A 1 78 ? -2.305 6.451 13.271 1.00 97.50 78 ARG A O 1
ATOM 631 N N . PRO A 1 79 ? -3.537 8.329 13.093 1.00 96.81 79 PRO A N 1
ATOM 632 C CA . PRO A 1 79 ? -2.402 9.202 12.780 1.00 96.81 79 PRO A CA 1
ATOM 633 C C . PRO A 1 79 ? -1.371 9.314 13.915 1.00 96.81 79 PRO A C 1
ATOM 635 O O . PRO A 1 79 ? -0.251 9.740 13.674 1.00 96.81 79 PRO A O 1
ATOM 638 N N . GLY A 1 80 ? -1.735 8.946 15.148 1.00 97.56 80 GLY A N 1
ATOM 639 C CA . GLY A 1 80 ? -0.865 9.054 16.323 1.00 97.56 80 GLY A CA 1
ATOM 640 C C . GLY A 1 80 ? 0.014 7.837 16.627 1.00 97.56 80 GLY A C 1
ATOM 641 O O . GLY A 1 80 ? 0.706 7.878 17.637 1.00 97.56 80 GLY A O 1
ATOM 642 N N . LEU A 1 81 ? -0.030 6.761 15.826 1.00 97.94 81 LEU A N 1
ATOM 643 C CA . LEU A 1 81 ? 0.875 5.616 16.023 1.00 97.94 81 LEU A CA 1
ATOM 644 C C . LEU A 1 81 ? 2.330 6.043 15.862 1.00 97.94 81 LEU A C 1
ATOM 646 O O . LEU A 1 81 ? 2.602 6.877 15.003 1.00 97.94 81 LEU A O 1
ATOM 650 N N . SER A 1 82 ? 3.263 5.431 16.592 1.00 98.56 82 SER A N 1
ATOM 651 C CA . SER A 1 82 ? 4.691 5.556 16.271 1.00 98.56 82 SER A CA 1
ATOM 652 C C . SER A 1 82 ? 5.018 4.891 14.926 1.00 98.56 82 SER A C 1
ATOM 654 O O . SER A 1 82 ? 4.222 4.115 14.388 1.00 98.56 82 SER A O 1
ATOM 656 N N . ASP A 1 83 ? 6.183 5.207 14.358 1.00 98.56 83 ASP A N 1
ATOM 657 C CA . ASP A 1 83 ? 6.645 4.572 13.119 1.00 98.56 83 ASP A CA 1
ATOM 658 C C . ASP A 1 83 ? 6.796 3.053 13.320 1.00 98.56 83 ASP A C 1
ATOM 660 O O . ASP A 1 83 ? 6.365 2.269 12.474 1.00 98.56 83 ASP A O 1
ATOM 664 N N . GLU A 1 84 ? 7.337 2.624 14.466 1.00 98.62 84 GLU A N 1
ATOM 665 C CA . GLU A 1 84 ? 7.496 1.211 14.821 1.00 98.62 84 GLU A CA 1
ATOM 666 C C . GLU A 1 84 ? 6.152 0.495 14.958 1.00 98.62 84 GLU A C 1
ATOM 668 O O . GLU A 1 84 ? 5.993 -0.606 14.435 1.00 98.62 84 GLU A O 1
ATOM 673 N N . GLU A 1 85 ? 5.174 1.111 15.629 1.00 98.56 85 GLU A N 1
ATOM 674 C CA . GLU A 1 85 ? 3.832 0.541 15.773 1.00 98.56 85 GLU A CA 1
ATOM 675 C C . GLU A 1 85 ? 3.143 0.397 14.412 1.00 98.56 85 GLU A C 1
ATOM 677 O O . GLU A 1 85 ? 2.564 -0.648 14.111 1.00 98.56 85 GLU A O 1
ATOM 682 N N . ALA A 1 86 ? 3.235 1.426 13.565 1.00 98.62 86 ALA A N 1
ATOM 683 C CA . ALA A 1 86 ? 2.660 1.403 12.228 1.00 98.62 86 ALA A CA 1
ATOM 684 C C . ALA A 1 86 ? 3.302 0.312 11.357 1.00 98.62 86 ALA A C 1
ATOM 686 O O . ALA A 1 86 ? 2.583 -0.447 10.706 1.00 98.62 86 ALA A O 1
ATOM 687 N N . LEU A 1 87 ? 4.633 0.189 11.366 1.00 98.50 87 LEU A N 1
ATOM 688 C CA . LEU A 1 87 ? 5.342 -0.841 10.603 1.00 98.50 87 LEU A CA 1
ATOM 689 C C . LEU A 1 87 ? 5.056 -2.249 11.127 1.00 98.50 87 LEU A C 1
ATOM 691 O O . LEU A 1 87 ? 4.829 -3.146 10.319 1.00 98.50 87 LEU A O 1
ATOM 695 N N . ALA A 1 88 ? 5.008 -2.443 12.447 1.00 98.31 88 ALA A N 1
ATOM 696 C CA . ALA A 1 88 ? 4.681 -3.736 13.043 1.00 98.31 88 ALA A CA 1
ATOM 697 C C . ALA A 1 88 ? 3.292 -4.219 12.611 1.00 98.31 88 ALA A C 1
ATOM 699 O O . ALA A 1 88 ? 3.123 -5.384 12.268 1.00 98.31 88 ALA A O 1
ATOM 700 N N . MET A 1 89 ? 2.311 -3.318 12.558 1.00 97.75 89 MET A N 1
ATOM 701 C CA . MET A 1 89 ? 0.985 -3.648 12.038 1.00 97.75 89 MET A CA 1
ATOM 702 C C . MET A 1 89 ? 0.963 -3.888 10.529 1.00 97.75 89 MET A C 1
ATOM 704 O O . MET A 1 89 ? 0.219 -4.738 10.047 1.00 97.75 89 MET A O 1
ATOM 708 N N . TYR A 1 90 ? 1.759 -3.131 9.775 1.00 98.12 90 TYR A N 1
ATOM 709 C CA . TYR A 1 90 ? 1.840 -3.246 8.321 1.00 98.12 90 TYR A CA 1
ATOM 710 C C . TYR A 1 90 ? 2.446 -4.587 7.866 1.00 98.12 90 TYR A C 1
ATOM 712 O O . TYR A 1 90 ? 2.210 -5.023 6.737 1.00 98.12 90 TYR A O 1
ATOM 720 N N . GLU A 1 91 ? 3.203 -5.271 8.730 1.00 98.12 91 GLU A N 1
ATOM 721 C CA . GLU A 1 91 ? 3.745 -6.599 8.425 1.00 98.12 91 GLU A CA 1
ATOM 722 C C . GLU A 1 91 ? 2.658 -7.672 8.245 1.00 98.12 91 GLU A C 1
ATOM 724 O O . GLU A 1 91 ? 2.865 -8.585 7.447 1.00 98.12 91 GLU A O 1
ATOM 729 N N . ASP A 1 92 ? 1.478 -7.536 8.864 1.00 97.06 92 ASP A N 1
ATOM 730 C CA . ASP A 1 92 ? 0.351 -8.459 8.636 1.00 97.06 92 ASP A CA 1
ATOM 731 C C . ASP A 1 92 ? -0.130 -8.406 7.175 1.00 97.06 92 ASP A C 1
ATOM 733 O O . ASP A 1 92 ? -0.349 -9.439 6.537 1.00 97.06 92 ASP A O 1
ATOM 737 N N . TYR A 1 93 ? -0.230 -7.194 6.617 1.00 98.25 93 TYR A N 1
ATOM 738 C CA . TYR A 1 93 ? -0.492 -6.986 5.192 1.00 98.25 93 TYR A CA 1
ATOM 739 C C . TYR A 1 93 ? 0.636 -7.569 4.334 1.00 98.25 93 TYR A C 1
ATOM 741 O O . TYR A 1 93 ? 0.380 -8.320 3.388 1.00 98.25 93 TYR A O 1
ATOM 749 N N . LEU A 1 94 ? 1.893 -7.254 4.671 1.00 98.00 94 LEU A N 1
ATOM 750 C CA . LEU A 1 94 ? 3.046 -7.679 3.877 1.00 98.00 94 LEU A CA 1
ATOM 751 C C . LEU A 1 94 ? 3.230 -9.197 3.853 1.00 98.00 94 LEU A C 1
ATOM 753 O O . LEU A 1 94 ? 3.678 -9.723 2.838 1.00 98.00 94 LEU A O 1
ATOM 757 N N . ALA A 1 95 ? 2.905 -9.907 4.932 1.00 98.12 95 ALA A N 1
ATOM 758 C CA . ALA A 1 95 ? 3.008 -11.362 4.990 1.00 98.12 95 ALA A CA 1
ATOM 759 C C . ALA A 1 95 ? 2.120 -12.036 3.932 1.00 98.12 95 ALA A C 1
ATOM 761 O O . ALA A 1 95 ? 2.568 -12.936 3.215 1.00 98.12 95 ALA A O 1
ATOM 762 N N . VAL A 1 96 ? 0.879 -11.566 3.794 1.00 98.00 96 VAL A N 1
ATOM 763 C CA . VAL A 1 96 ? -0.064 -12.085 2.797 1.00 98.00 96 VAL A CA 1
ATOM 764 C C . VAL A 1 96 ? 0.299 -11.588 1.400 1.00 98.00 96 VAL A C 1
ATOM 766 O O . VAL A 1 96 ? 0.357 -12.405 0.485 1.00 98.00 96 VAL A O 1
ATOM 769 N N . TYR A 1 97 ? 0.629 -10.302 1.240 1.00 97.69 97 TYR A N 1
ATOM 770 C CA . TYR A 1 97 ? 1.100 -9.741 -0.033 1.00 97.69 97 TYR A CA 1
ATOM 771 C C . TYR A 1 97 ? 2.273 -10.548 -0.611 1.00 97.69 97 TYR A C 1
ATOM 773 O O . TYR A 1 97 ? 2.187 -11.063 -1.719 1.00 97.69 97 TYR A O 1
ATOM 781 N N . ARG A 1 98 ? 3.341 -10.760 0.173 1.00 96.38 98 ARG A N 1
ATOM 782 C CA . ARG A 1 98 ? 4.553 -11.483 -0.261 1.00 96.38 98 ARG A CA 1
ATOM 783 C C . ARG A 1 98 ? 4.302 -12.952 -0.598 1.00 96.38 98 ARG A C 1
ATOM 785 O O . ARG A 1 98 ? 5.081 -13.536 -1.338 1.00 96.38 98 ARG A O 1
ATOM 792 N N . SER A 1 99 ? 3.260 -13.555 -0.030 1.00 97.00 99 SER A N 1
ATOM 793 C CA . SER A 1 99 ? 2.907 -14.957 -0.289 1.00 97.00 99 SER A CA 1
ATOM 794 C C . SER A 1 99 ? 2.061 -15.134 -1.555 1.00 97.00 99 SER A C 1
ATOM 796 O O . SER A 1 99 ? 1.798 -16.269 -1.944 1.00 97.00 99 SER A O 1
ATOM 798 N N . ASN A 1 100 ? 1.612 -14.030 -2.162 1.00 95.81 100 ASN A N 1
ATOM 799 C CA . ASN A 1 100 ? 0.784 -14.008 -3.370 1.00 95.81 100 ASN A CA 1
ATOM 800 C C . ASN A 1 100 ? 1.401 -13.163 -4.502 1.00 95.81 100 ASN A C 1
ATOM 802 O O . ASN A 1 100 ? 0.735 -12.949 -5.512 1.00 95.81 100 ASN A O 1
ATOM 806 N N . TRP A 1 101 ? 2.636 -12.689 -4.306 1.00 82.25 101 TRP A N 1
ATOM 807 C CA . TRP A 1 101 ? 3.513 -12.119 -5.330 1.00 82.25 101 TRP A CA 1
ATOM 808 C C . TRP A 1 101 ? 3.934 -13.222 -6.302 1.00 82.25 101 TRP A C 1
ATOM 810 O O . TRP A 1 101 ? 4.421 -14.273 -5.822 1.00 82.25 101 TRP A O 1
#

Mean predicted aligned error: 3.87 Å

Sequence (101 aa):
MQLPAPLEAVLYDLDGTLVDHDHAARLGVNAWSATLGLTGDQWERWAVIERKWFTAFENGEVTHLGQRVERCREFIGRPGLSDEEALAMYEDYLAVYRSNW

Solvent-accessible surface area (backbone atoms only — not comparable to full-atom values): 5813 Å² total; per-residue (Å²): 136,84,77,77,78,81,88,87,79,83,89,77,69,49,76,74,68,78,33,58,40,69,60,11,46,42,53,7,48,40,55,37,32,52,78,72,71,50,78,78,85,47,47,72,65,45,54,55,44,47,51,56,26,48,50,35,28,76,72,65,77,36,49,84,65,46,24,52,25,51,33,36,20,60,75,73,70,42,82,82,58,52,64,67,58,23,45,62,58,44,44,58,28,48,56,44,20,65,73,48,92

Secondary structure (DSSP, 8-state):
-PPPPPP------SBTTTB-HHHHHHHHHHHHHHHTT--S--HHHHHHHHHHHHHHHHTTSS-HHHHHHHHHHHHTT-TT--HHHHHHHHHHHHHHHHH--

Radius of gyration: 17.31 Å; Cα contacts (8 Å, |Δi|>4): 88; chains: 1; bounding box: 40×29×60 Å

Organism: NCBI:txid1610489

Nearest PDB structures (foldseek):
  3i76-assembly3_C  TM=8.050E-01  e=9.852E-03  Bacillus subtilis
  3vay-assembly1_B  TM=4.979E-01  e=8.582E-01  Pseudomonas syringae pv. tomato str. DC3000
  7ega-assembly1_R  TM=3.572E-01  e=3.466E+00  Homo sapiens

InterPro domains:
  IPR023198 Phosphoglycolate phosphatase-like, domain 2 [G3DSA:1.10.150.240] (20-98)
  IPR023214 HAD superfamily [G3DSA:3.40.50.1000] (9-19)
  IPR036412 HAD-like superfamil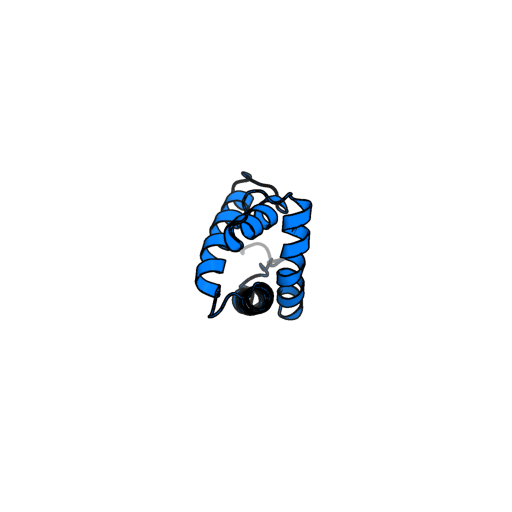y [SSF56784] (7-92)

Foldseek 3Di:
DDDDDDDDDDDFDPDVTVAPQLVLLQQLVVQLCVVVVHDDRCSVVLVVLLVVLVVCCVVVVAPPLRSQQSSQCVSSVNVPDDSVRSVVSSVSSVVSSVVRD